Protein AF-A0A6A6YPQ6-F1 (afdb_monomer_lite)

Radius of gyration: 15.81 Å; chains: 1; bounding box: 42×23×45 Å

Sequence (104 aa):
MNSLKKLVIFEDFNDTYIAIWQGVHELFRAEPVRIANSAVTRALAEASLTLEYLSAAFIVDAGPFLDACQSNSNWTWKELVSLTITSRQLVPDGDPTNINDMLE

pLDDT: mean 82.1, std 15.17, range [46.25, 98.25]

Foldseek 3Di:
DDDAAEDAEEDDPPVVVVVVVVVVCVVVVPPPQLPQDLVNLLVLLVVQLRYQYYAYESNHALQSNLVSQVVDPPRDNPRHNYDHYHHPQPDPPHDVVVVVVSVD

Secondary structure (DSSP, 8-state):
-----EEEEE----HHHHHHHHHHHHHHT-----PPPHHHHHHHHHHHTT-SEEEEESSS-HHHHHHHHHTSTT---SS--EEEE--TT-STT--HHHHHHHH-

Structure (mmCIF, N/CA/C/O backbone):
data_AF-A0A6A6YPQ6-F1
#
_entry.id   AF-A0A6A6YPQ6-F1
#
loop_
_atom_site.group_PDB
_atom_site.id
_atom_site.type_symbol
_atom_site.label_atom_id
_atom_site.label_alt_id
_atom_site.label_comp_id
_atom_site.label_asym_id
_atom_site.label_entity_id
_atom_site.label_seq_id
_atom_site.pdbx_PDB_ins_code
_atom_site.Cartn_x
_atom_site.Cartn_y
_atom_site.Cartn_z
_atom_site.occupancy
_atom_site.B_iso_or_equiv
_atom_site.auth_seq_id
_atom_site.auth_comp_id
_atom_site.auth_asym_id
_atom_site.auth_atom_id
_atom_site.pdbx_PDB_model_num
ATOM 1 N N . MET A 1 1 ? -26.180 2.421 9.779 1.00 46.25 1 MET A N 1
ATOM 2 C CA . MET A 1 1 ? -25.336 3.079 8.758 1.00 46.25 1 MET A CA 1
ATOM 3 C C . MET A 1 1 ? -24.390 2.026 8.216 1.00 46.25 1 MET A C 1
ATOM 5 O O . MET A 1 1 ? -23.725 1.395 9.023 1.00 46.25 1 MET A O 1
ATOM 9 N N . ASN A 1 2 ? -24.372 1.794 6.904 1.00 67.88 2 ASN A N 1
ATOM 10 C CA . ASN A 1 2 ? -23.445 0.839 6.292 1.00 67.88 2 ASN A CA 1
ATOM 11 C C . ASN A 1 2 ? -22.129 1.567 6.014 1.00 67.88 2 ASN A C 1
ATOM 13 O O . ASN A 1 2 ? -22.111 2.483 5.194 1.00 67.88 2 ASN A O 1
ATOM 17 N N . SER A 1 3 ? -21.056 1.205 6.717 1.00 87.38 3 SER A N 1
ATOM 18 C CA . SER A 1 3 ? -19.708 1.651 6.363 1.00 87.38 3 SER A CA 1
ATOM 19 C C . SER A 1 3 ? -19.136 0.753 5.268 1.00 87.38 3 SER A C 1
ATOM 21 O O . SER A 1 3 ? -19.418 -0.446 5.216 1.00 87.38 3 SER A O 1
ATOM 23 N N . LEU A 1 4 ? -18.353 1.337 4.360 1.00 94.50 4 LEU A N 1
ATOM 24 C CA . LEU A 1 4 ? -17.628 0.575 3.350 1.00 94.50 4 LEU A CA 1
ATOM 25 C C . LEU A 1 4 ? -16.571 -0.287 4.051 1.00 94.50 4 LEU A C 1
ATOM 27 O O . LEU A 1 4 ? -15.761 0.240 4.804 1.00 94.50 4 LEU A O 1
ATOM 31 N N . LYS A 1 5 ? -16.586 -1.601 3.805 1.00 96.75 5 LYS A N 1
ATOM 32 C CA . LYS A 1 5 ? -15.620 -2.548 4.394 1.00 96.75 5 LYS A CA 1
ATOM 33 C C . LYS A 1 5 ? -14.624 -3.113 3.390 1.00 96.75 5 LYS A C 1
ATOM 35 O O . LYS A 1 5 ? -13.522 -3.495 3.768 1.00 96.75 5 LYS A O 1
ATOM 40 N N . LYS A 1 6 ? -14.990 -3.154 2.110 1.00 97.44 6 LYS A N 1
ATOM 41 C CA . LYS A 1 6 ? -14.163 -3.709 1.040 1.00 97.44 6 LYS A CA 1
ATOM 42 C C . LYS A 1 6 ? -14.068 -2.726 -0.113 1.00 97.44 6 LYS A C 1
ATOM 44 O O . LYS A 1 6 ? -15.095 -2.294 -0.631 1.00 97.44 6 LYS A O 1
ATOM 49 N N . LEU A 1 7 ? -12.842 -2.432 -0.527 1.00 96.44 7 LEU A N 1
ATOM 50 C CA . LEU A 1 7 ? -12.536 -1.598 -1.678 1.00 96.44 7 LEU A CA 1
ATOM 51 C C . LEU A 1 7 ? -11.577 -2.341 -2.607 1.00 96.44 7 LEU A C 1
ATOM 53 O O . LEU A 1 7 ? -10.540 -2.842 -2.180 1.00 96.44 7 LEU A O 1
ATOM 57 N N . VAL A 1 8 ? -11.940 -2.411 -3.883 1.00 94.88 8 VAL A N 1
ATOM 58 C CA . VAL A 1 8 ? -11.102 -2.969 -4.944 1.00 94.88 8 VAL A CA 1
ATOM 59 C C . VAL A 1 8 ? -11.021 -1.925 -6.045 1.00 94.88 8 VAL A C 1
ATOM 61 O O . VAL A 1 8 ? -12.051 -1.539 -6.594 1.00 94.88 8 VAL A O 1
ATOM 64 N N . ILE A 1 9 ? -9.815 -1.449 -6.336 1.00 89.94 9 ILE A N 1
ATOM 65 C CA . ILE A 1 9 ? -9.546 -0.465 -7.382 1.00 89.94 9 ILE A CA 1
ATOM 66 C C . ILE A 1 9 ? -8.453 -1.028 -8.277 1.00 89.94 9 ILE A C 1
ATOM 68 O O . ILE A 1 9 ? -7.425 -1.511 -7.821 1.00 89.94 9 ILE A O 1
ATOM 72 N N . PHE A 1 10 ? -8.658 -0.959 -9.573 1.00 84.88 10 PHE A N 1
ATOM 73 C CA . PHE A 1 10 ? -7.642 -1.299 -10.547 1.00 84.88 10 PHE A CA 1
ATOM 74 C C . PHE A 1 10 ? -7.796 -0.327 -11.697 1.00 84.88 10 PHE A C 1
ATOM 76 O O . PHE A 1 10 ? -8.910 0.077 -12.038 1.00 84.88 10 PHE A O 1
ATOM 83 N N . GLU A 1 11 ? -6.673 0.100 -12.248 1.00 74.12 11 GLU A N 1
ATOM 84 C CA . GLU A 1 11 ? -6.713 0.886 -13.465 1.00 74.12 11 GLU A CA 1
ATOM 85 C C . GLU A 1 11 ? -7.077 -0.011 -14.651 1.00 74.12 11 GLU A C 1
ATOM 87 O O . GLU A 1 11 ? -6.713 -1.185 -14.692 1.00 74.12 11 GLU A O 1
ATOM 92 N N . ASP A 1 12 ? -7.821 0.539 -15.606 1.00 69.19 12 ASP A N 1
ATOM 93 C CA . ASP A 1 12 ? -8.174 -0.171 -16.829 1.00 69.19 12 ASP A CA 1
ATOM 94 C C . ASP A 1 12 ? -6.918 -0.373 -17.706 1.00 69.19 12 ASP A C 1
ATOM 96 O O . ASP A 1 12 ? -6.101 0.540 -17.899 1.00 69.19 12 ASP A O 1
ATOM 100 N N . PHE A 1 13 ? -6.759 -1.590 -18.228 1.00 62.25 13 PHE A N 1
ATOM 101 C CA . PHE A 1 13 ? -5.702 -1.974 -19.171 1.00 62.25 13 PHE A CA 1
ATOM 102 C C . PHE A 1 13 ? -6.207 -1.998 -20.608 1.00 62.25 13 PHE A C 1
ATOM 104 O O . PHE A 1 13 ? -5.624 -2.686 -21.435 1.00 62.25 13 PHE A O 1
ATOM 111 N N . ASN A 1 14 ? -7.286 -1.279 -20.923 1.00 64.44 14 ASN A N 1
ATOM 112 C CA . ASN A 1 14 ? -7.759 -1.158 -22.293 1.00 64.44 14 ASN A CA 1
ATOM 113 C C . ASN A 1 14 ? -6.605 -0.750 -23.226 1.00 64.44 14 ASN A C 1
ATOM 115 O O . ASN A 1 14 ? -6.104 0.378 -23.173 1.00 64.44 14 ASN A O 1
ATOM 119 N N . ASP A 1 15 ? -6.215 -1.673 -24.105 1.00 57.47 15 ASP A N 1
ATOM 120 C CA . ASP A 1 15 ? -5.104 -1.522 -25.047 1.00 57.47 15 ASP A CA 1
ATOM 121 C C . ASP A 1 15 ? -5.269 -0.287 -25.942 1.00 57.47 15 ASP A C 1
ATOM 123 O O . ASP A 1 15 ? -4.291 0.326 -26.365 1.00 57.47 15 ASP A O 1
ATOM 127 N N . THR A 1 16 ? -6.513 0.147 -26.166 1.00 60.75 16 THR A N 1
ATOM 128 C CA . THR A 1 16 ? -6.830 1.367 -26.921 1.00 60.75 16 THR A CA 1
ATOM 129 C C . THR A 1 16 ? -6.330 2.629 -26.209 1.00 60.75 16 THR A C 1
ATOM 131 O O . THR A 1 16 ? -5.855 3.560 -26.857 1.00 60.75 16 THR A O 1
ATOM 134 N N . TYR A 1 17 ? -6.409 2.665 -24.874 1.00 56.69 17 TYR A N 1
ATOM 135 C CA . TYR A 1 17 ? -5.889 3.772 -24.067 1.00 56.69 17 TYR A CA 1
ATOM 136 C C . TYR A 1 17 ? -4.362 3.803 -24.137 1.00 56.69 17 TYR A C 1
ATOM 138 O O . TYR A 1 17 ? -3.767 4.853 -24.370 1.00 56.69 17 TYR A O 1
ATOM 146 N N . ILE A 1 18 ? -3.729 2.634 -24.030 1.00 56.56 18 ILE A N 1
ATOM 147 C CA . ILE A 1 18 ? -2.278 2.492 -24.152 1.00 56.56 18 ILE A CA 1
ATOM 148 C C . ILE A 1 18 ? -1.806 2.927 -25.549 1.00 56.56 18 ILE A C 1
ATOM 150 O O . ILE A 1 18 ? -0.847 3.683 -25.635 1.00 56.56 18 ILE A O 1
ATOM 154 N N . ALA A 1 19 ? -2.499 2.551 -26.627 1.00 60.75 19 ALA A N 1
ATOM 155 C CA . ALA A 1 19 ? -2.123 2.899 -28.002 1.00 60.75 19 ALA A CA 1
ATOM 156 C C . ALA A 1 19 ? -2.111 4.418 -28.274 1.00 60.75 19 ALA A C 1
ATOM 158 O O . ALA A 1 19 ? -1.207 4.925 -28.940 1.00 60.75 19 ALA A O 1
ATOM 159 N N . ILE A 1 20 ? -3.078 5.165 -27.727 1.00 60.81 20 ILE A N 1
ATOM 160 C CA . ILE A 1 20 ? -3.125 6.634 -27.853 1.00 60.81 20 ILE A CA 1
ATOM 161 C C . ILE A 1 20 ? -1.927 7.273 -27.136 1.00 60.81 20 ILE A C 1
ATOM 163 O O . ILE A 1 20 ? -1.303 8.198 -27.658 1.00 60.81 20 ILE A O 1
ATOM 167 N N . TRP A 1 21 ? -1.575 6.762 -25.955 1.00 56.38 21 TRP A N 1
ATOM 168 C CA . TRP A 1 21 ? -0.463 7.278 -25.158 1.00 56.38 21 TRP A CA 1
ATOM 169 C C . TRP A 1 21 ? 0.911 6.761 -25.611 1.00 56.38 21 TRP A C 1
ATOM 171 O O . TRP A 1 21 ? 1.908 7.440 -25.378 1.00 56.38 21 TRP A O 1
ATOM 181 N N . GLN A 1 22 ? 0.983 5.630 -26.317 1.00 56.84 22 GLN A N 1
ATOM 182 C CA . GLN A 1 22 ? 2.211 5.095 -26.917 1.00 56.84 22 GLN A CA 1
ATOM 183 C C . GLN A 1 22 ? 2.798 6.048 -27.965 1.00 56.84 22 GLN A C 1
ATOM 185 O O . GLN A 1 22 ? 3.993 6.329 -27.923 1.00 56.84 22 GLN A O 1
ATOM 190 N N . GLY A 1 23 ? 1.967 6.627 -28.840 1.00 60.94 23 GLY A N 1
ATOM 191 C CA . GLY A 1 23 ? 2.437 7.606 -29.831 1.00 60.94 23 GLY A CA 1
ATOM 192 C C . GLY A 1 23 ? 3.036 8.867 -29.192 1.00 60.94 23 GLY A C 1
ATOM 193 O O . GLY A 1 23 ? 4.024 9.411 -29.676 1.00 60.94 23 GLY A O 1
ATOM 194 N N . VAL A 1 24 ? 2.485 9.304 -28.057 1.00 58.28 24 VAL A N 1
ATOM 195 C CA . VAL A 1 24 ? 3.014 10.424 -27.257 1.00 58.28 24 VAL A CA 1
ATOM 196 C C . VAL A 1 24 ? 4.296 10.009 -26.524 1.00 58.28 24 VAL A C 1
ATOM 198 O O . VAL A 1 24 ? 5.265 10.763 -26.464 1.00 58.28 24 VAL A O 1
ATOM 201 N N . HIS A 1 25 ? 4.339 8.787 -26.001 1.00 56.78 25 HIS A N 1
ATOM 202 C CA . HIS A 1 25 ? 5.486 8.240 -25.290 1.00 56.78 25 HIS A CA 1
ATOM 203 C C . HIS A 1 25 ? 6.739 8.129 -26.177 1.00 56.78 25 HIS A C 1
ATOM 205 O O . HIS A 1 25 ? 7.816 8.530 -25.734 1.00 56.78 25 HIS A O 1
ATOM 211 N N . GLU A 1 26 ? 6.604 7.679 -27.430 1.00 61.38 26 GLU A N 1
ATOM 212 C CA . GLU A 1 26 ? 7.711 7.645 -28.400 1.00 61.38 26 GLU A CA 1
ATOM 213 C C . GLU A 1 26 ? 8.241 9.049 -28.732 1.00 61.38 26 GLU A C 1
ATOM 215 O O . GLU A 1 26 ? 9.452 9.253 -28.837 1.00 61.38 26 GLU A O 1
ATOM 220 N N . LEU A 1 27 ? 7.343 10.036 -28.825 1.00 59.47 27 LEU A N 1
ATOM 221 C CA . LEU A 1 27 ? 7.671 11.442 -29.086 1.00 59.47 27 LEU A CA 1
ATOM 222 C C . LEU A 1 27 ? 8.431 12.113 -27.930 1.00 59.47 27 LEU A C 1
ATOM 224 O O . LEU A 1 27 ? 9.303 12.946 -28.176 1.00 59.47 27 LEU A O 1
ATOM 228 N N . PHE A 1 28 ? 8.129 11.752 -26.679 1.00 55.75 28 PHE A N 1
ATOM 229 C CA . PHE A 1 28 ? 8.687 12.403 -25.485 1.00 55.75 28 PHE A CA 1
ATOM 230 C C . PHE A 1 28 ? 9.657 11.526 -24.670 1.00 55.75 28 PHE A C 1
ATOM 232 O O . PHE A 1 28 ? 10.116 11.966 -23.618 1.00 55.75 28 PHE A O 1
ATOM 239 N N . ARG A 1 29 ? 9.985 10.302 -25.127 1.00 52.53 29 ARG A N 1
ATOM 240 C CA . ARG A 1 29 ? 10.756 9.285 -24.366 1.00 52.53 29 ARG A CA 1
ATOM 241 C C . ARG A 1 29 ? 10.239 9.093 -22.937 1.00 52.53 29 ARG A C 1
ATOM 243 O O . ARG A 1 29 ? 11.003 8.897 -21.998 1.00 52.53 29 ARG A O 1
ATOM 250 N N . ALA A 1 30 ? 8.931 9.210 -22.764 1.00 49.66 30 ALA A N 1
ATOM 251 C CA . ALA A 1 30 ? 8.408 9.630 -21.476 1.00 49.66 30 ALA A CA 1
ATOM 252 C C . ALA A 1 30 ? 8.265 8.535 -20.416 1.00 49.66 30 ALA A C 1
ATOM 254 O O . ALA A 1 30 ? 7.767 8.887 -19.383 1.00 49.66 30 ALA A O 1
ATOM 255 N N . GLU A 1 31 ? 8.647 7.272 -20.613 1.00 51.00 31 GLU A N 1
ATOM 256 C CA . GLU A 1 31 ? 8.052 6.072 -19.967 1.00 51.00 31 GLU A CA 1
ATOM 257 C C . GLU A 1 31 ? 6.516 6.157 -19.739 1.00 51.00 31 GLU A C 1
ATOM 259 O O . GLU A 1 31 ? 5.978 7.127 -19.214 1.00 51.00 31 GLU A O 1
ATOM 264 N N . PRO A 1 32 ? 5.719 5.124 -20.044 1.00 54.06 32 PRO A N 1
ATOM 265 C CA . PRO A 1 32 ? 4.353 5.076 -19.540 1.00 54.06 32 PRO A CA 1
ATOM 266 C C . PRO A 1 32 ? 4.381 4.771 -18.031 1.00 54.06 32 PRO A C 1
ATOM 268 O O . PRO A 1 32 ? 3.615 3.930 -17.562 1.00 54.06 32 PRO A O 1
ATOM 271 N N . VAL A 1 33 ? 5.280 5.403 -17.253 1.00 52.66 33 VAL A N 1
ATOM 272 C CA . VAL A 1 33 ? 5.227 5.343 -15.803 1.00 52.66 33 VAL A CA 1
ATOM 273 C C . VAL A 1 33 ? 3.932 6.032 -15.447 1.00 52.66 33 VAL A C 1
ATOM 275 O O . VAL A 1 33 ? 3.813 7.257 -15.422 1.00 52.66 33 VAL A O 1
ATOM 278 N N . ARG A 1 34 ? 2.935 5.198 -15.183 1.00 58.81 34 ARG A N 1
ATOM 279 C CA . ARG A 1 34 ? 1.756 5.543 -14.415 1.00 58.81 34 ARG A CA 1
ATOM 280 C C . ARG A 1 34 ? 2.269 5.888 -13.020 1.00 58.81 34 ARG A C 1
ATOM 282 O O . ARG A 1 34 ? 2.321 5.046 -12.128 1.00 58.81 34 ARG A O 1
ATOM 289 N N . ILE A 1 35 ? 2.832 7.089 -12.879 1.00 58.59 35 ILE A N 1
ATOM 290 C CA . ILE A 1 35 ? 3.371 7.560 -11.611 1.00 58.59 35 ILE A CA 1
ATOM 291 C C . ILE A 1 35 ? 2.167 7.647 -10.690 1.00 58.59 35 ILE A C 1
ATOM 293 O O . ILE A 1 35 ? 1.233 8.404 -10.962 1.00 58.59 35 ILE A O 1
ATOM 297 N N . ALA A 1 36 ? 2.190 6.843 -9.628 1.00 66.31 36 ALA A N 1
ATOM 298 C CA . ALA A 1 36 ? 1.174 6.869 -8.594 1.00 66.31 36 ALA A CA 1
ATOM 299 C C . ALA A 1 36 ? 0.944 8.325 -8.171 1.00 66.31 36 ALA A C 1
ATOM 301 O O . ALA A 1 36 ? 1.867 9.010 -7.719 1.00 66.31 36 ALA A O 1
ATOM 302 N N . ASN A 1 37 ? -0.275 8.826 -8.371 1.00 80.50 37 ASN A N 1
ATOM 303 C CA . ASN A 1 37 ? -0.603 10.187 -7.979 1.00 80.50 37 ASN A CA 1
ATOM 304 C C . ASN A 1 37 ? -0.519 10.266 -6.450 1.00 80.50 37 ASN A C 1
ATOM 306 O O . ASN A 1 37 ? -1.281 9.598 -5.755 1.00 80.50 37 ASN A O 1
ATOM 310 N N . SER A 1 38 ? 0.387 11.089 -5.921 1.00 85.19 38 SER A N 1
ATOM 311 C CA . SER A 1 38 ? 0.649 11.168 -4.478 1.00 85.19 38 SER A CA 1
ATOM 312 C C . SER A 1 38 ? -0.593 11.521 -3.653 1.00 85.19 38 SER A C 1
ATOM 314 O O . SER A 1 38 ? -0.748 11.031 -2.534 1.00 85.19 38 SER A O 1
ATOM 316 N N . ALA A 1 39 ? -1.517 12.316 -4.204 1.00 89.19 39 ALA A N 1
ATOM 317 C CA . ALA A 1 39 ? -2.781 12.627 -3.545 1.00 89.19 39 ALA A CA 1
ATOM 318 C C . ALA A 1 39 ? -3.705 11.403 -3.479 1.00 89.19 39 ALA A C 1
ATOM 320 O O . ALA A 1 39 ? -4.329 11.177 -2.444 1.00 89.19 39 ALA A O 1
ATOM 321 N N . VAL A 1 40 ? -3.757 10.597 -4.545 1.00 88.75 40 VAL A N 1
ATOM 322 C CA . VAL A 1 40 ? -4.527 9.342 -4.576 1.00 88.75 40 VAL A CA 1
ATOM 323 C C . VAL A 1 40 ? -3.923 8.322 -3.619 1.00 88.75 40 VAL A C 1
ATOM 325 O O . VAL A 1 40 ? -4.655 7.740 -2.825 1.00 88.75 40 VAL A O 1
ATOM 328 N N . THR A 1 41 ? -2.599 8.159 -3.631 1.00 91.19 41 THR A N 1
ATOM 329 C CA . THR A 1 41 ? -1.879 7.281 -2.700 1.00 91.19 41 THR A CA 1
ATOM 330 C C . THR A 1 41 ? -2.198 7.628 -1.251 1.00 91.19 41 THR A C 1
ATOM 332 O O . THR A 1 41 ? -2.602 6.753 -0.489 1.00 91.19 41 THR A O 1
ATOM 335 N N . ARG A 1 42 ? -2.092 8.910 -0.875 1.00 92.94 42 ARG A N 1
ATOM 336 C CA . ARG A 1 42 ? -2.399 9.357 0.489 1.00 92.94 42 ARG A CA 1
ATOM 337 C C . ARG A 1 42 ? -3.866 9.140 0.854 1.00 92.94 42 ARG A C 1
ATOM 339 O O . ARG A 1 42 ? -4.146 8.627 1.930 1.00 92.94 42 ARG A O 1
ATOM 346 N N . ALA A 1 43 ? -4.793 9.485 -0.038 1.00 93.25 43 ALA A N 1
ATOM 347 C CA . ALA A 1 43 ? -6.219 9.281 0.210 1.00 93.25 43 ALA A CA 1
ATOM 348 C C . ALA A 1 43 ? -6.559 7.793 0.396 1.00 93.25 43 ALA A C 1
ATOM 350 O O . ALA A 1 43 ? -7.368 7.435 1.251 1.00 93.25 43 ALA A O 1
ATOM 351 N N . LEU A 1 44 ? -5.924 6.913 -0.383 1.00 93.56 44 LEU A N 1
ATOM 352 C CA . LEU A 1 44 ? -6.124 5.474 -0.277 1.00 93.56 44 LEU A CA 1
ATOM 353 C C . LEU A 1 44 ? -5.517 4.904 1.007 1.00 93.56 44 LEU A C 1
ATOM 355 O O . LEU A 1 44 ? -6.139 4.054 1.647 1.00 93.56 44 LEU A O 1
ATOM 359 N N . ALA A 1 45 ? -4.337 5.390 1.396 1.00 94.88 45 ALA A N 1
ATOM 360 C CA . ALA A 1 45 ? -3.746 5.080 2.687 1.00 94.88 45 ALA A CA 1
ATOM 361 C C . ALA A 1 45 ? -4.738 5.465 3.796 1.00 94.88 45 ALA A C 1
ATOM 363 O O . ALA A 1 45 ? -5.162 4.603 4.559 1.00 94.88 45 ALA A O 1
ATOM 364 N N . GLU A 1 46 ? -5.226 6.704 3.839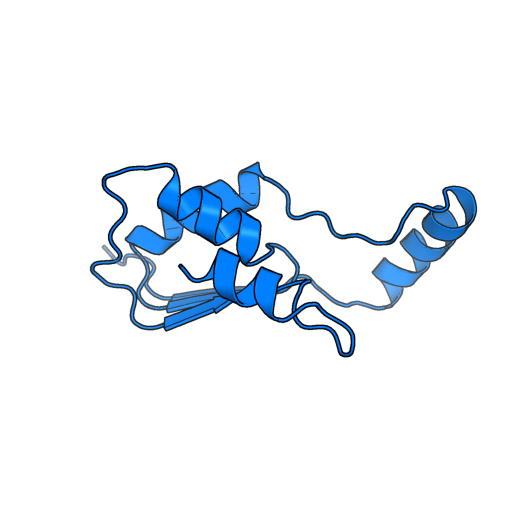 1.00 94.88 46 GLU A N 1
ATOM 365 C CA . GLU A 1 46 ? -6.160 7.146 4.886 1.00 94.88 46 GLU A CA 1
ATOM 366 C C . GLU A 1 46 ? -7.441 6.297 4.921 1.00 94.88 46 GLU A C 1
ATOM 368 O O . GLU A 1 46 ? -7.886 5.878 5.992 1.00 94.88 46 GLU A O 1
ATOM 373 N N . ALA A 1 47 ? -8.000 5.963 3.753 1.00 94.00 47 ALA A N 1
ATOM 374 C CA . ALA A 1 47 ? -9.172 5.097 3.655 1.00 94.00 47 ALA A CA 1
ATOM 375 C C . ALA A 1 47 ? -8.924 3.695 4.242 1.00 94.00 47 ALA A C 1
ATOM 377 O O . ALA A 1 47 ? -9.820 3.127 4.878 1.00 94.00 47 ALA A O 1
ATOM 378 N N . SER A 1 48 ? -7.709 3.153 4.085 1.00 95.19 48 SER A N 1
ATOM 379 C CA . SER A 1 48 ? -7.332 1.819 4.575 1.00 95.19 48 SER A CA 1
ATOM 380 C C . SER A 1 48 ? -7.474 1.649 6.092 1.00 95.19 48 SER A C 1
ATOM 382 O O . SER A 1 48 ? -7.694 0.533 6.549 1.00 95.19 48 SER A O 1
ATOM 384 N N . LEU A 1 49 ? -7.446 2.735 6.878 1.00 95.38 49 LEU A N 1
ATOM 385 C CA . LEU A 1 49 ? -7.642 2.689 8.336 1.00 95.38 49 LEU A CA 1
ATOM 386 C C . LEU A 1 49 ? -9.031 2.182 8.752 1.00 95.38 49 LEU A C 1
ATOM 388 O O . LEU A 1 49 ? -9.200 1.702 9.873 1.00 95.38 49 LEU A O 1
ATOM 392 N N . THR A 1 50 ? -10.026 2.306 7.870 1.00 95.25 50 THR A N 1
ATOM 393 C CA . THR A 1 50 ? -11.428 1.945 8.154 1.00 95.25 50 THR A CA 1
ATOM 394 C C . THR A 1 50 ? -11.913 0.708 7.395 1.00 95.25 50 THR A C 1
ATOM 396 O O . THR A 1 50 ? -13.002 0.202 7.676 1.00 95.25 50 THR A O 1
ATOM 399 N N . LEU A 1 51 ? -11.118 0.227 6.437 1.00 97.31 51 LEU A N 1
ATOM 400 C CA . LEU A 1 51 ? -11.443 -0.911 5.585 1.00 97.31 51 LEU A CA 1
ATOM 401 C C . LEU A 1 51 ? -11.005 -2.226 6.236 1.00 97.31 51 LEU A C 1
ATOM 403 O O . LEU A 1 51 ? -10.017 -2.282 6.958 1.00 97.31 51 LEU A O 1
ATOM 407 N N . GLU A 1 52 ? -11.720 -3.300 5.910 1.00 98.06 52 GLU A N 1
ATOM 408 C CA . GLU A 1 52 ? -11.305 -4.677 6.197 1.00 98.06 52 GLU A CA 1
ATOM 409 C C . GLU A 1 52 ? -10.515 -5.273 5.023 1.00 98.06 52 GLU A C 1
ATOM 411 O O . GLU A 1 52 ? -9.595 -6.062 5.218 1.00 98.06 52 GLU A O 1
ATOM 416 N N . TYR A 1 53 ? -10.841 -4.876 3.791 1.00 98.25 53 TYR A N 1
ATOM 417 C CA . TYR A 1 53 ? -10.194 -5.386 2.584 1.00 98.25 53 TYR A CA 1
ATOM 418 C C . TYR A 1 53 ? -9.876 -4.241 1.629 1.00 98.25 53 TYR A C 1
ATOM 420 O O . TYR A 1 53 ? -10.782 -3.516 1.204 1.00 98.25 53 TYR A O 1
ATOM 428 N N . LEU A 1 54 ? -8.608 -4.125 1.241 1.00 97.25 54 LEU A N 1
ATOM 429 C CA . LEU A 1 54 ? -8.150 -3.191 0.221 1.00 97.25 54 LEU A CA 1
ATOM 430 C C . LEU A 1 54 ? -7.318 -3.924 -0.834 1.00 97.25 54 LEU A C 1
ATOM 432 O O . LEU A 1 54 ? -6.282 -4.510 -0.529 1.00 97.25 54 LEU A O 1
ATOM 436 N N . SER A 1 55 ? -7.748 -3.839 -2.090 1.00 96.38 55 SER A N 1
ATOM 437 C CA . SER A 1 55 ? -6.948 -4.257 -3.240 1.00 96.38 55 SER A CA 1
ATOM 438 C C . SER A 1 55 ? -6.812 -3.098 -4.219 1.00 96.38 55 SER A C 1
ATOM 440 O O . SER A 1 55 ? -7.822 -2.542 -4.646 1.00 96.38 55 SER A O 1
ATOM 442 N N . ALA A 1 56 ? -5.583 -2.729 -4.566 1.00 92.06 56 ALA A N 1
ATOM 443 C CA . ALA A 1 56 ? -5.300 -1.624 -5.469 1.00 92.06 56 ALA A CA 1
ATOM 444 C C . ALA A 1 56 ? -4.203 -1.993 -6.471 1.00 92.06 56 ALA A C 1
ATOM 446 O O . ALA A 1 56 ? -3.114 -2.401 -6.077 1.00 92.06 56 ALA A O 1
ATOM 447 N N . ALA A 1 57 ? -4.475 -1.854 -7.766 1.00 87.44 57 ALA A N 1
ATOM 448 C CA . ALA A 1 57 ? -3.515 -2.207 -8.808 1.00 87.44 57 ALA A CA 1
ATOM 449 C C . ALA A 1 57 ? -3.295 -1.039 -9.775 1.00 87.44 57 ALA A C 1
ATOM 451 O O . ALA A 1 57 ? -4.263 -0.453 -10.264 1.00 87.44 57 ALA A O 1
ATOM 452 N N . PHE A 1 58 ? -2.025 -0.730 -10.053 1.00 76.44 58 PHE A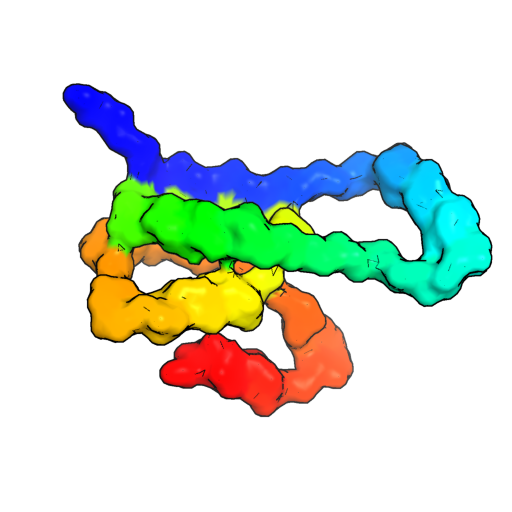 N 1
ATOM 453 C CA . PHE A 1 58 ? -1.525 0.245 -11.040 1.00 76.44 58 PHE A CA 1
ATOM 454 C C . PHE A 1 58 ? -1.886 1.725 -10.814 1.00 76.44 58 PHE A C 1
ATOM 456 O O . PHE A 1 58 ? -1.143 2.595 -11.254 1.00 76.44 58 PHE A O 1
ATOM 463 N N . ILE A 1 59 ? -2.944 2.021 -10.056 1.00 80.44 59 ILE A N 1
ATOM 464 C CA . ILE A 1 59 ? -3.302 3.383 -9.630 1.00 80.44 59 ILE A CA 1
ATOM 465 C C . ILE A 1 59 ? -2.420 3.898 -8.477 1.00 80.44 59 ILE A C 1
ATOM 467 O O . ILE A 1 59 ? -2.270 5.105 -8.281 1.00 80.44 59 ILE A O 1
ATOM 471 N N . VAL A 1 60 ? -1.837 2.975 -7.709 1.00 87.25 60 VAL A N 1
ATOM 472 C CA . VAL A 1 60 ? -0.905 3.231 -6.607 1.00 87.25 60 VAL A CA 1
ATOM 473 C C . VAL A 1 60 ? 0.243 2.225 -6.659 1.00 87.25 60 VAL A C 1
ATOM 475 O O . VAL A 1 60 ? 0.095 1.120 -7.184 1.00 87.25 60 VAL A O 1
ATOM 478 N N . ASP A 1 61 ? 1.374 2.622 -6.088 1.00 90.38 61 ASP A N 1
ATOM 479 C CA . ASP A 1 61 ? 2.575 1.803 -5.933 1.00 90.38 61 ASP A CA 1
ATOM 480 C C . ASP A 1 61 ? 2.788 1.503 -4.445 1.00 90.38 61 ASP A C 1
ATOM 482 O O . ASP A 1 61 ? 2.530 2.367 -3.600 1.00 90.38 61 ASP A O 1
ATOM 486 N N . ALA A 1 62 ? 3.235 0.288 -4.126 1.00 92.75 62 ALA A N 1
ATOM 487 C CA . ALA A 1 62 ? 3.325 -0.192 -2.746 1.00 92.75 62 ALA A CA 1
ATOM 488 C C . ALA A 1 62 ? 4.246 0.669 -1.866 1.00 92.75 62 ALA A C 1
ATOM 490 O O . ALA A 1 62 ? 3.857 0.994 -0.749 1.00 92.75 62 ALA A O 1
ATOM 491 N N . GLY A 1 63 ? 5.405 1.097 -2.382 1.00 91.69 63 GLY A N 1
ATOM 492 C CA . GLY A 1 63 ? 6.367 1.913 -1.628 1.00 91.69 63 GLY A CA 1
ATOM 493 C C . GLY A 1 63 ? 5.763 3.232 -1.143 1.00 91.69 63 GLY A C 1
ATOM 494 O O . GLY A 1 63 ? 5.532 3.384 0.053 1.00 91.69 63 GLY A O 1
ATOM 495 N N . PRO A 1 64 ? 5.361 4.138 -2.055 1.00 91.25 64 PRO A N 1
ATOM 496 C CA . PRO A 1 64 ? 4.713 5.393 -1.678 1.00 91.25 64 PRO A CA 1
ATOM 497 C C . PRO A 1 64 ? 3.463 5.226 -0.799 1.00 91.25 64 PRO A C 1
ATOM 499 O O . PRO A 1 64 ? 3.131 6.123 -0.024 1.00 91.25 64 PRO A O 1
ATOM 502 N N . PHE A 1 65 ? 2.730 4.114 -0.936 1.00 93.69 65 PHE A N 1
ATOM 503 C CA . PHE A 1 65 ? 1.585 3.813 -0.075 1.00 93.69 65 PHE A CA 1
ATOM 504 C C . PHE A 1 65 ? 2.017 3.507 1.362 1.00 93.69 65 PHE A C 1
ATOM 506 O O . PHE A 1 65 ? 1.428 4.046 2.301 1.00 93.69 65 PHE A O 1
ATOM 513 N N . LEU A 1 66 ? 3.031 2.659 1.540 1.00 93.06 66 LEU A N 1
ATOM 514 C CA . LEU A 1 66 ? 3.556 2.299 2.855 1.00 93.06 66 LEU A CA 1
ATOM 515 C C . LEU A 1 66 ? 4.247 3.498 3.516 1.00 93.06 66 LEU A C 1
ATOM 517 O O . LEU A 1 66 ? 3.949 3.779 4.675 1.00 93.06 66 LEU A O 1
ATOM 521 N N . ASP A 1 67 ? 5.005 4.294 2.759 1.00 92.31 67 ASP A N 1
ATOM 522 C CA . ASP A 1 67 ? 5.577 5.564 3.230 1.00 92.31 67 ASP A CA 1
ATOM 523 C C . ASP A 1 67 ? 4.490 6.508 3.766 1.00 92.31 67 ASP A C 1
ATOM 525 O O . ASP A 1 67 ? 4.622 7.110 4.835 1.00 92.31 67 ASP A O 1
ATOM 529 N N . ALA A 1 68 ? 3.368 6.629 3.043 1.00 92.62 68 ALA A N 1
ATOM 530 C CA . ALA A 1 68 ? 2.241 7.450 3.474 1.00 92.62 68 ALA A CA 1
ATOM 531 C C . ALA A 1 68 ? 1.629 6.939 4.788 1.00 92.62 68 ALA A C 1
ATOM 533 O O . ALA A 1 68 ? 1.266 7.754 5.639 1.00 92.62 68 ALA A O 1
ATOM 534 N N . CYS A 1 69 ? 1.564 5.618 4.980 1.00 92.94 69 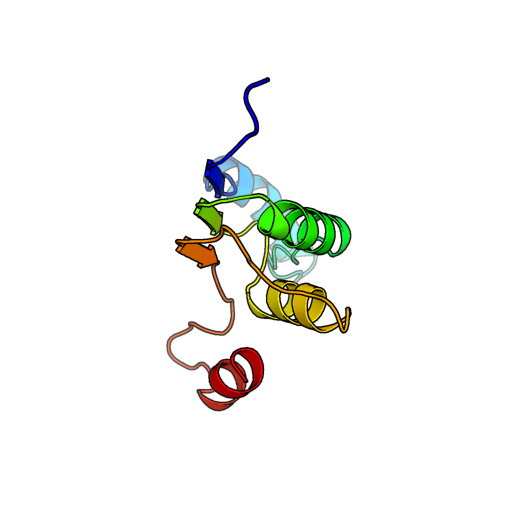CYS A N 1
ATOM 535 C CA . CYS A 1 69 ? 1.114 5.013 6.232 1.00 92.94 69 CYS A CA 1
ATOM 536 C C . CYS A 1 69 ? 2.094 5.310 7.383 1.00 92.94 69 CYS A C 1
ATOM 538 O O . CYS A 1 69 ? 1.669 5.722 8.459 1.00 92.94 69 CYS A O 1
ATOM 540 N N . GLN A 1 70 ? 3.402 5.163 7.152 1.00 88.12 70 GLN A N 1
ATOM 541 C CA . GLN A 1 70 ? 4.450 5.368 8.162 1.00 88.12 70 GLN A CA 1
ATOM 542 C C . GLN A 1 70 ? 4.669 6.846 8.530 1.00 88.12 70 GLN A C 1
ATOM 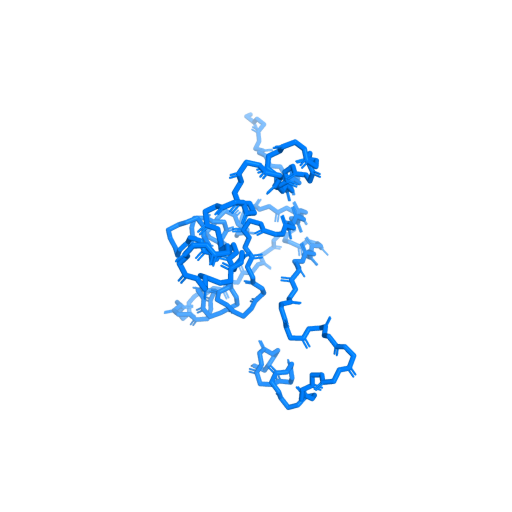544 O O . GLN A 1 70 ? 5.110 7.154 9.637 1.00 88.12 70 GLN A O 1
ATOM 549 N N . SER A 1 71 ? 4.318 7.783 7.640 1.00 85.25 71 SER A N 1
ATOM 550 C CA . SER A 1 71 ? 4.484 9.229 7.861 1.00 85.25 71 SER A CA 1
ATOM 551 C C . SER A 1 71 ? 3.709 9.783 9.070 1.00 85.25 71 SER A C 1
ATOM 553 O O . SER A 1 71 ? 3.979 10.895 9.530 1.00 85.25 71 SER A O 1
ATOM 555 N N . ASN A 1 72 ? 2.756 9.016 9.610 1.00 78.50 72 ASN A N 1
ATOM 556 C CA . ASN A 1 72 ? 1.967 9.371 10.779 1.00 78.50 72 ASN A CA 1
ATOM 557 C C . ASN A 1 72 ? 2.233 8.375 11.916 1.00 78.50 72 ASN A C 1
ATOM 559 O O . ASN A 1 72 ? 1.940 7.188 11.800 1.00 78.50 72 ASN A O 1
ATOM 563 N N . SER A 1 73 ? 2.721 8.871 13.054 1.00 74.81 73 SER A N 1
ATOM 564 C CA . SER A 1 73 ? 3.119 8.047 14.204 1.00 74.81 73 SER A CA 1
ATOM 565 C C . SER A 1 73 ? 1.986 7.235 14.848 1.00 74.81 73 SER A C 1
ATOM 567 O O . SER A 1 73 ? 2.259 6.368 15.672 1.00 74.81 73 SER A O 1
ATOM 569 N N . ASN A 1 74 ? 0.7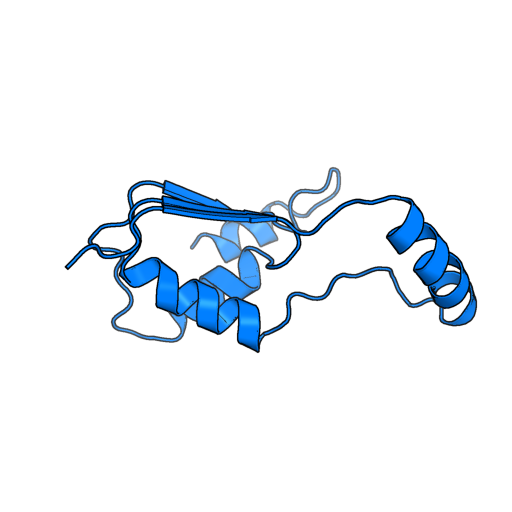24 7.492 14.489 1.00 84.88 74 ASN A N 1
ATOM 570 C CA . ASN A 1 74 ? -0.450 6.805 15.037 1.00 84.88 74 ASN A CA 1
ATOM 571 C C . ASN A 1 74 ? -1.136 5.866 14.032 1.00 84.88 74 ASN A C 1
ATOM 573 O O . ASN A 1 74 ? -2.308 5.521 14.212 1.00 84.88 74 ASN A O 1
ATOM 577 N N . TRP A 1 75 ? -0.454 5.481 12.953 1.00 92.25 75 TRP A N 1
ATOM 578 C CA . TRP A 1 75 ? -1.052 4.611 11.953 1.00 92.25 75 TRP A CA 1
ATOM 579 C C . TRP A 1 75 ? -1.183 3.178 12.465 1.00 92.25 75 TRP A C 1
ATOM 581 O O . TRP A 1 75 ? -0.205 2.505 12.782 1.00 92.25 75 TRP A O 1
ATOM 591 N N . THR A 1 76 ? -2.414 2.690 12.576 1.00 93.00 76 THR A N 1
ATOM 592 C CA . THR A 1 76 ? -2.685 1.311 12.986 1.00 93.00 76 THR A CA 1
ATOM 593 C C . THR A 1 76 ? -3.947 0.826 12.302 1.00 93.00 76 THR A C 1
ATOM 595 O O . THR A 1 76 ? -5.034 1.368 12.515 1.00 93.00 76 THR A O 1
ATOM 598 N N . TRP A 1 77 ? -3.814 -0.233 11.514 1.00 94.88 77 TRP A N 1
ATOM 599 C CA . TRP A 1 77 ? -4.955 -0.921 10.936 1.00 94.88 77 TRP A CA 1
ATOM 600 C C . TRP A 1 77 ? -5.650 -1.776 11.996 1.00 94.88 77 TRP A C 1
ATOM 602 O O . TRP A 1 77 ? -5.171 -2.846 12.356 1.00 94.88 77 TRP A O 1
ATOM 612 N N . LYS A 1 78 ? -6.782 -1.294 12.517 1.00 94.56 78 LYS A N 1
ATOM 613 C CA . LYS A 1 78 ? -7.574 -2.032 13.519 1.00 94.56 78 LYS A CA 1
ATOM 614 C C . LYS A 1 78 ? -8.466 -3.105 12.901 1.00 94.56 78 LYS A C 1
ATOM 616 O O . LYS A 1 78 ? -8.690 -4.138 13.516 1.00 94.56 78 LYS A O 1
ATOM 621 N N . GLU A 1 79 ? -8.968 -2.831 11.701 1.00 95.19 79 GLU A N 1
ATOM 622 C CA . GLU A 1 79 ? -9.981 -3.651 11.029 1.00 95.19 79 GLU A CA 1
ATOM 623 C C . GLU A 1 79 ? -9.433 -4.356 9.779 1.00 95.19 79 GLU A C 1
ATOM 625 O O . GLU A 1 79 ? -10.077 -5.270 9.274 1.00 95.19 79 GLU A O 1
ATOM 630 N N . LEU A 1 80 ? -8.268 -3.942 9.260 1.00 97.19 80 LEU A N 1
ATOM 631 C CA . LEU A 1 80 ? -7.746 -4.446 7.989 1.00 97.19 80 LEU A CA 1
ATOM 632 C C . LEU A 1 80 ? -7.340 -5.917 8.121 1.00 97.19 80 LEU A C 1
ATOM 634 O O . LEU A 1 80 ? -6.430 -6.269 8.866 1.00 97.19 80 LEU A O 1
ATOM 638 N N . VAL A 1 81 ? -8.012 -6.764 7.352 1.00 97.81 81 VAL A N 1
ATOM 639 C CA . VAL A 1 81 ? -7.761 -8.202 7.236 1.00 97.81 81 VAL A CA 1
ATOM 640 C C . VAL A 1 81 ? -6.863 -8.493 6.038 1.00 97.81 81 VAL A C 1
ATOM 642 O O . VAL A 1 81 ? -6.049 -9.412 6.078 1.00 97.81 81 VAL A O 1
ATOM 645 N N . SER A 1 82 ? -7.011 -7.732 4.950 1.00 97.81 82 SER A N 1
ATOM 646 C CA . SER A 1 82 ? -6.269 -7.973 3.714 1.00 97.81 82 SER A CA 1
ATOM 647 C C . SER A 1 82 ? -5.882 -6.681 3.006 1.00 97.81 82 SER A C 1
ATOM 649 O O . SER A 1 82 ? -6.721 -5.805 2.773 1.00 97.81 82 SER A O 1
ATOM 651 N N . LEU A 1 83 ? -4.610 -6.618 2.615 1.00 96.12 83 LEU A N 1
ATOM 652 C CA . LEU A 1 83 ? -4.028 -5.577 1.782 1.00 96.12 83 LEU A CA 1
ATOM 653 C C . LEU A 1 83 ? -3.365 -6.222 0.563 1.00 96.12 83 LEU A C 1
ATOM 655 O O . LEU A 1 83 ? -2.571 -7.150 0.695 1.00 96.12 83 LEU A O 1
ATOM 659 N N . THR A 1 84 ? -3.681 -5.741 -0.634 1.00 95.69 84 THR A N 1
ATOM 660 C CA . THR A 1 84 ? -3.028 -6.178 -1.874 1.00 95.69 84 THR A CA 1
ATOM 661 C C . THR A 1 84 ? -2.737 -4.965 -2.735 1.00 95.69 84 THR A C 1
ATOM 663 O O . THR A 1 84 ? -3.666 -4.306 -3.197 1.00 95.69 84 THR A O 1
ATOM 666 N N . ILE A 1 85 ? -1.458 -4.663 -2.947 1.00 92.81 85 ILE A N 1
ATOM 667 C CA . ILE A 1 85 ? -1.016 -3.526 -3.758 1.00 92.81 85 ILE A CA 1
ATOM 668 C C . ILE A 1 85 ? 0.084 -3.980 -4.719 1.00 92.81 85 ILE A C 1
ATOM 670 O O . ILE A 1 85 ? 0.931 -4.796 -4.360 1.00 92.81 85 ILE A O 1
ATOM 674 N N . THR A 1 86 ? 0.069 -3.466 -5.947 1.00 90.38 86 THR A N 1
ATOM 675 C CA . THR A 1 86 ? 1.149 -3.679 -6.920 1.00 90.38 86 THR A CA 1
ATOM 676 C C . THR A 1 86 ? 2.403 -2.891 -6.549 1.00 90.38 86 THR A C 1
ATOM 678 O O . THR A 1 86 ? 2.311 -1.732 -6.154 1.00 90.38 86 THR A O 1
ATOM 681 N N . SER A 1 87 ? 3.579 -3.490 -6.735 1.00 89.00 87 SER A N 1
ATOM 682 C CA . SER A 1 87 ? 4.867 -2.812 -6.564 1.00 89.00 87 SER A CA 1
ATOM 683 C C . SER A 1 87 ? 5.647 -2.824 -7.868 1.00 89.00 87 SER A C 1
ATOM 685 O O . SER A 1 87 ? 5.809 -3.880 -8.481 1.00 89.00 87 SER A O 1
ATOM 687 N N . ARG A 1 88 ? 6.186 -1.670 -8.263 1.00 84.62 88 ARG A N 1
ATOM 688 C CA . ARG A 1 88 ? 7.120 -1.563 -9.396 1.00 84.62 88 ARG A CA 1
ATOM 689 C C . ARG A 1 88 ? 8.474 -2.224 -9.126 1.00 84.62 88 ARG A C 1
ATOM 691 O O . ARG A 1 88 ? 9.226 -2.437 -10.067 1.00 84.62 88 ARG A O 1
ATOM 698 N N . GLN A 1 89 ? 8.777 -2.566 -7.872 1.00 85.94 89 GLN A N 1
ATOM 699 C CA . GLN A 1 89 ? 10.000 -3.288 -7.501 1.00 85.94 89 GLN A CA 1
ATOM 700 C C . GLN A 1 89 ? 9.908 -4.795 -7.794 1.00 85.94 89 GLN A C 1
ATOM 702 O O . GLN A 1 89 ? 10.929 -5.469 -7.873 1.00 85.94 89 GLN A O 1
ATOM 707 N N . LEU A 1 90 ? 8.697 -5.336 -7.984 1.00 87.06 90 LEU A N 1
ATOM 708 C CA . LEU A 1 90 ? 8.470 -6.747 -8.313 1.00 87.06 90 LEU A CA 1
ATOM 709 C C . LEU A 1 90 ? 8.676 -7.006 -9.814 1.00 87.06 90 LEU A C 1
ATOM 711 O O . LEU A 1 90 ? 7.735 -7.317 -10.544 1.00 87.06 90 LEU A O 1
ATOM 715 N N . VAL A 1 91 ? 9.920 -6.866 -10.271 1.00 85.62 91 VAL A N 1
ATOM 716 C CA . VAL A 1 91 ? 10.357 -7.140 -11.649 1.00 85.62 91 VAL A CA 1
ATOM 717 C C . VAL A 1 91 ? 11.468 -8.199 -11.660 1.00 85.62 91 VAL A C 1
ATOM 719 O O . VAL A 1 91 ? 12.150 -8.348 -10.647 1.00 85.62 91 VAL A O 1
ATOM 722 N N . PRO A 1 92 ? 11.671 -8.947 -12.766 1.00 86.25 92 PRO A N 1
ATOM 723 C CA . PRO A 1 92 ? 12.614 -10.073 -12.803 1.00 86.25 92 PRO A CA 1
ATOM 724 C C . PRO A 1 92 ? 14.042 -9.740 -12.349 1.00 86.25 92 PRO A C 1
ATOM 726 O O . PRO A 1 92 ? 14.672 -10.566 -11.697 1.00 86.25 92 PRO A O 1
ATOM 729 N N . ASP A 1 93 ? 14.512 -8.527 -12.650 1.00 87.38 93 ASP A N 1
ATOM 730 C CA . ASP A 1 93 ? 15.862 -8.046 -12.326 1.00 87.38 93 ASP A CA 1
ATOM 731 C C . ASP A 1 93 ? 15.864 -7.001 -11.188 1.00 87.38 93 ASP A C 1
ATOM 733 O O . ASP A 1 93 ? 16.795 -6.206 -11.064 1.00 87.38 93 ASP A O 1
ATOM 737 N N . GLY A 1 94 ? 14.791 -6.942 -10.390 1.00 84.31 94 GLY A N 1
ATOM 738 C CA . GLY A 1 94 ? 14.658 -5.994 -9.282 1.00 84.31 94 GLY A CA 1
ATOM 739 C C . GLY A 1 94 ? 15.592 -6.331 -8.119 1.00 84.31 94 GLY A C 1
ATOM 740 O O . GLY A 1 94 ? 15.790 -7.502 -7.798 1.00 84.31 94 GLY A O 1
ATOM 741 N N . ASP A 1 95 ? 16.152 -5.308 -7.467 1.00 90.19 95 ASP A N 1
ATOM 742 C CA . ASP A 1 95 ? 16.977 -5.488 -6.267 1.00 90.19 95 ASP A CA 1
ATOM 743 C C . ASP A 1 95 ? 16.093 -5.924 -5.081 1.00 90.19 95 ASP A C 1
ATOM 745 O O . ASP A 1 95 ? 15.210 -5.160 -4.671 1.00 90.19 95 ASP A O 1
ATOM 749 N N . PRO A 1 96 ? 16.319 -7.115 -4.491 1.00 90.25 96 PRO A N 1
ATOM 750 C CA . PRO A 1 96 ? 15.559 -7.576 -3.330 1.00 90.25 96 PRO A CA 1
ATOM 751 C C . PRO A 1 96 ? 15.648 -6.631 -2.125 1.00 90.25 96 PRO A C 1
ATOM 753 O O . PRO A 1 96 ? 14.722 -6.591 -1.316 1.00 90.25 96 PRO A O 1
ATOM 756 N N . THR A 1 97 ? 16.731 -5.856 -2.013 1.00 91.94 97 THR A N 1
ATOM 757 C CA . THR A 1 97 ? 16.940 -4.890 -0.926 1.00 91.94 97 THR A CA 1
ATOM 758 C C . THR A 1 97 ? 15.846 -3.825 -0.923 1.00 91.94 97 THR A C 1
ATOM 760 O O . THR A 1 97 ? 15.272 -3.555 0.122 1.00 91.94 97 THR A O 1
ATOM 763 N N . ASN A 1 98 ? 15.439 -3.328 -2.097 1.00 88.81 98 ASN A N 1
ATOM 764 C CA . ASN A 1 98 ? 14.377 -2.322 -2.207 1.00 88.81 98 ASN A CA 1
ATOM 765 C C . ASN A 1 98 ? 13.020 -2.828 -1.696 1.00 88.81 98 ASN A C 1
ATOM 767 O O . ASN A 1 98 ? 12.196 -2.044 -1.232 1.00 88.81 98 ASN A O 1
ATOM 771 N N . ILE A 1 99 ? 12.751 -4.131 -1.832 1.00 89.44 99 ILE A N 1
ATOM 772 C CA . ILE A 1 99 ? 11.516 -4.740 -1.326 1.00 89.44 99 ILE A CA 1
ATOM 773 C C . ILE A 1 99 ? 11.592 -4.886 0.192 1.00 89.44 99 ILE A C 1
ATOM 775 O O . ILE A 1 99 ? 10.599 -4.621 0.861 1.00 89.44 99 ILE A O 1
ATOM 779 N N . ASN A 1 100 ? 12.745 -5.292 0.725 1.00 90.81 100 ASN A N 1
ATOM 780 C CA . ASN A 1 100 ? 12.936 -5.403 2.169 1.00 90.81 100 ASN A CA 1
ATOM 781 C C . ASN A 1 100 ? 12.821 -4.032 2.840 1.00 90.81 100 ASN A C 1
ATOM 783 O O . ASN A 1 100 ? 12.003 -3.884 3.739 1.00 90.81 100 ASN A O 1
ATOM 787 N N . ASP A 1 101 ? 13.529 -3.025 2.326 1.00 89.69 101 ASP A N 1
ATOM 788 C CA . ASP A 1 101 ? 13.495 -1.654 2.848 1.00 89.69 101 ASP A CA 1
ATOM 789 C C . ASP A 1 101 ? 12.074 -1.065 2.843 1.00 89.69 101 ASP A C 1
ATOM 791 O O . ASP A 1 101 ? 11.720 -0.272 3.706 1.00 89.69 101 ASP A O 1
ATOM 795 N N . MET A 1 102 ? 11.238 -1.461 1.878 1.00 88.50 102 MET A N 1
ATOM 796 C CA . MET A 1 102 ? 9.835 -1.044 1.794 1.00 88.50 102 MET A CA 1
ATOM 797 C C . MET A 1 102 ? 8.939 -1.705 2.859 1.00 88.50 102 MET A C 1
ATOM 799 O O . MET A 1 102 ? 7.881 -1.164 3.185 1.00 88.50 102 MET A O 1
ATOM 803 N N . LEU A 1 103 ? 9.286 -2.907 3.326 1.00 86.62 103 LEU A N 1
ATOM 804 C CA . LEU A 1 103 ? 8.456 -3.710 4.232 1.00 86.62 103 LEU A CA 1
ATOM 805 C C . LEU A 1 103 ? 8.842 -3.570 5.713 1.00 86.62 103 LEU A C 1
ATOM 807 O O . LEU A 1 103 ? 8.067 -4.019 6.563 1.00 86.62 103 LEU A O 1
ATOM 811 N N . GLU A 1 104 ? 10.010 -2.998 6.008 1.00 78.50 104 GLU A N 1
ATOM 812 C CA . GLU A 1 104 ? 10.499 -2.702 7.364 1.00 78.50 104 GLU A CA 1
ATOM 813 C C . GLU A 1 104 ? 9.920 -1.393 7.939 1.00 78.50 104 GLU A C 1
ATOM 815 O O . GLU A 1 104 ? 9.728 -1.35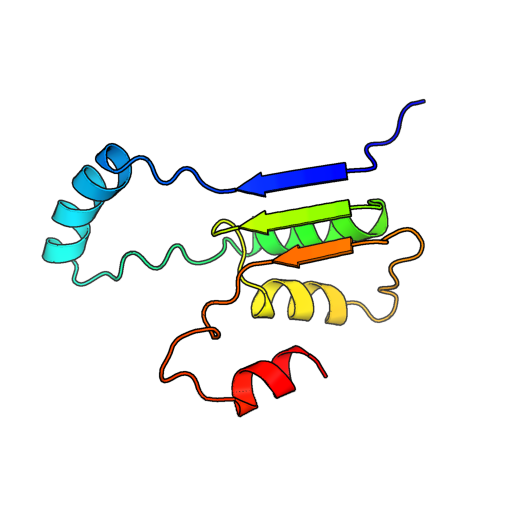6 9.178 1.00 78.50 104 GLU A O 1
#

Organism: NCBI:txid574789

InterPro domains:
  IPR046676 Domain of unknown function DUF6546 [PF20183] (3-103)